Protein AF-A0A822FPB0-F1 (afdb_monomer_lite)

pLDDT: mean 78.84, std 15.51, range [42.31, 98.19]

Foldseek 3Di:
DLVVVLVVLVVVVVVPPPDDPDPDPQDPLSVVSVVVVVVNDDPVRSVVVVCVVCVVCPPVVVVVVVVVVVVLVVDVVNVVVVVVVVCVVVVVVVVVVVD

Structure (mmCIF, N/CA/C/O backbone):
data_AF-A0A822FPB0-F1
#
_entry.id   AF-A0A822FPB0-F1
#
loop_
_atom_site.group_PDB
_atom_site.id
_atom_site.type_symbol
_atom_site.label_atom_id
_atom_site.label_alt_id
_atom_site.label_comp_id
_atom_site.label_asym_id
_atom_site.label_entity_id
_atom_site.label_seq_id
_atom_site.pdbx_PDB_ins_code
_atom_site.Cartn_x
_atom_site.Cartn_y
_atom_site.Cartn_z
_atom_site.occupancy
_atom_site.B_iso_or_equiv
_atom_site.auth_seq_id
_atom_site.auth_comp_id
_atom_site.auth_asym_id
_atom_site.auth_atom_id
_atom_site.pdbx_PDB_model_num
ATOM 1 N N . ILE A 1 1 ? 1.385 4.338 21.096 1.00 70.81 1 ILE A N 1
ATOM 2 C CA . ILE A 1 1 ? 0.631 5.040 20.020 1.00 70.81 1 ILE A CA 1
ATOM 3 C C . ILE A 1 1 ? -0.779 5.399 20.476 1.00 70.81 1 ILE A C 1
ATOM 5 O O . ILE A 1 1 ? -1.056 6.588 20.557 1.00 70.81 1 ILE A O 1
ATOM 9 N N . ILE A 1 2 ? -1.663 4.429 20.760 1.00 74.56 2 ILE A N 1
ATOM 10 C CA . ILE A 1 2 ? -3.051 4.726 21.177 1.00 74.56 2 ILE A CA 1
ATOM 11 C C . ILE A 1 2 ? -3.069 5.506 22.501 1.00 74.56 2 ILE A C 1
ATOM 13 O O . ILE A 1 2 ? -3.701 6.554 22.572 1.00 74.56 2 ILE A O 1
ATOM 17 N N . GLU A 1 3 ? -2.292 5.082 23.503 1.00 76.88 3 GLU A N 1
ATOM 18 C CA . GLU A 1 3 ? -2.167 5.793 24.789 1.00 76.88 3 GLU A CA 1
ATOM 19 C C . GLU A 1 3 ? -1.593 7.216 24.639 1.00 76.88 3 GLU A C 1
ATOM 21 O O . GLU A 1 3 ? -2.131 8.170 25.201 1.00 76.88 3 GLU A O 1
ATOM 26 N N . ASP A 1 4 ? -0.550 7.392 23.818 1.00 80.81 4 ASP A N 1
ATOM 27 C CA . ASP A 1 4 ? 0.050 8.710 23.545 1.00 80.81 4 ASP A CA 1
ATOM 28 C C . ASP A 1 4 ? -0.951 9.660 22.862 1.00 80.81 4 ASP A C 1
ATOM 30 O O . ASP A 1 4 ? -1.027 10.860 23.157 1.00 80.81 4 ASP A O 1
ATOM 34 N N . ARG A 1 5 ? -1.753 9.112 21.940 1.00 79.25 5 ARG A N 1
ATOM 35 C CA . ARG A 1 5 ? -2.815 9.834 21.231 1.00 79.25 5 ARG A CA 1
ATOM 36 C C . ARG A 1 5 ? -3.969 10.183 22.161 1.00 79.25 5 ARG A C 1
ATOM 38 O O . ARG A 1 5 ? -4.443 11.314 22.110 1.00 79.25 5 ARG A O 1
ATOM 45 N N . LEU A 1 6 ? -4.347 9.277 23.060 1.00 79.31 6 LEU A N 1
ATOM 46 C CA . LEU A 1 6 ? -5.355 9.512 24.090 1.00 79.31 6 LEU A CA 1
ATOM 47 C C . LEU A 1 6 ? -4.947 10.658 25.031 1.00 79.31 6 LEU A C 1
ATOM 49 O O . LEU A 1 6 ? -5.753 11.548 25.309 1.00 79.31 6 LEU A O 1
ATOM 53 N N . ALA A 1 7 ? -3.687 10.688 25.475 1.00 81.25 7 ALA A N 1
ATOM 54 C CA . ALA A 1 7 ? -3.164 11.764 26.319 1.00 81.25 7 ALA A CA 1
ATOM 55 C C . ALA A 1 7 ? -3.215 13.129 25.610 1.00 81.25 7 ALA A C 1
ATOM 57 O O . ALA A 1 7 ? -3.649 14.124 26.197 1.00 81.25 7 ALA A O 1
ATOM 58 N N . THR A 1 8 ? -2.838 13.163 24.330 1.00 81.75 8 THR A N 1
ATOM 59 C CA . THR A 1 8 ? -2.876 14.381 23.504 1.00 81.75 8 THR A CA 1
ATOM 60 C C . THR A 1 8 ? -4.315 14.865 23.292 1.00 81.75 8 THR A C 1
ATOM 62 O O . THR A 1 8 ? -4.622 16.033 23.525 1.00 81.75 8 THR A O 1
ATOM 65 N N . PHE A 1 9 ? -5.229 13.956 22.945 1.00 78.81 9 PHE A N 1
ATOM 66 C CA . PHE A 1 9 ? -6.644 14.257 22.719 1.00 78.81 9 PHE A CA 1
ATOM 67 C C . PHE A 1 9 ? -7.334 14.840 23.966 1.00 78.81 9 PHE A C 1
ATOM 69 O O . PHE A 1 9 ? -8.088 15.815 23.878 1.00 78.81 9 PHE A O 1
ATOM 76 N N . ASN A 1 10 ? -7.044 14.294 25.151 1.00 79.62 10 ASN A N 1
ATOM 77 C CA . ASN A 1 10 ? -7.592 14.789 26.417 1.00 79.62 10 ASN A CA 1
ATOM 78 C C . ASN A 1 10 ? -7.021 16.162 26.816 1.00 79.62 10 ASN A C 1
ATOM 80 O O . ASN A 1 10 ? -7.766 17.027 27.295 1.00 79.62 10 ASN A O 1
ATOM 84 N N . ALA A 1 11 ? -5.727 16.402 26.576 1.00 79.94 11 ALA A N 1
ATOM 85 C CA . ALA A 1 11 ? -5.094 17.702 26.815 1.00 79.94 11 ALA A CA 1
ATOM 86 C C . ALA A 1 11 ? -5.706 18.817 25.939 1.00 79.94 11 ALA A C 1
ATOM 88 O O . ALA A 1 11 ? -5.942 19.936 26.405 1.00 79.94 11 ALA A O 1
ATOM 89 N N . GLU A 1 12 ? -6.044 18.503 24.688 1.00 72.19 12 GLU A N 1
ATOM 90 C CA . GLU A 1 12 ? -6.681 19.437 23.752 1.00 72.19 12 GLU A CA 1
ATOM 91 C C . GLU A 1 12 ? -8.160 19.716 24.073 1.00 72.19 12 GLU A C 1
ATOM 93 O O . GLU A 1 12 ? -8.636 20.843 23.916 1.00 72.19 12 GLU A O 1
ATOM 98 N N . ASN A 1 13 ? -8.917 18.721 24.548 1.00 68.19 13 ASN A N 1
ATOM 99 C CA . ASN A 1 13 ? -10.317 18.930 24.945 1.00 68.19 13 ASN A CA 1
ATOM 100 C C . ASN A 1 13 ? -10.449 19.739 26.245 1.00 68.19 13 ASN A C 1
ATOM 102 O O . ASN A 1 13 ? -11.401 20.505 26.392 1.00 68.19 13 ASN A O 1
ATOM 106 N N . THR A 1 14 ? -9.475 19.640 27.153 1.00 64.38 14 THR A N 1
ATOM 107 C CA . THR A 1 14 ? -9.458 20.418 28.404 1.00 64.38 14 THR A CA 1
ATOM 108 C C . THR A 1 14 ? -9.221 21.914 28.149 1.00 64.38 14 THR A C 1
ATOM 110 O O . THR A 1 14 ? -9.780 22.759 28.844 1.00 64.38 14 THR A O 1
ATOM 113 N N . THR A 1 15 ? -8.439 22.261 27.122 1.00 59.38 15 THR A N 1
ATOM 114 C CA . THR A 1 15 ? -8.103 23.652 26.761 1.00 59.38 15 THR A CA 1
ATOM 115 C C . THR A 1 15 ? -9.155 24.338 25.879 1.00 59.38 15 THR A C 1
ATOM 117 O O . THR A 1 15 ? -9.236 25.563 25.866 1.00 59.38 15 THR A O 1
ATOM 120 N N . SER A 1 16 ? -10.013 23.575 25.194 1.00 55.44 16 SER A N 1
ATOM 121 C CA . SER A 1 16 ? -10.970 24.092 24.198 1.00 55.44 16 SER A CA 1
ATOM 122 C C . SER A 1 16 ? -12.360 24.466 24.749 1.00 55.44 16 SER A C 1
ATOM 124 O O . SER A 1 16 ? -13.227 24.884 23.983 1.00 55.44 16 SER A O 1
ATOM 126 N N . ASN A 1 17 ? -12.613 24.335 26.058 1.00 53.50 17 ASN A N 1
ATOM 127 C CA . ASN A 1 17 ? -13.957 24.525 26.630 1.00 53.50 17 ASN A CA 1
ATOM 128 C C . ASN A 1 17 ? -14.416 26.004 26.733 1.00 53.50 17 ASN A C 1
ATOM 130 O O . ASN A 1 17 ? -15.527 26.255 27.193 1.00 53.50 17 ASN A O 1
ATOM 134 N N . SER A 1 18 ? -13.610 26.994 26.307 1.00 50.28 18 SER A N 1
ATOM 135 C CA . SER A 1 18 ? -14.000 28.418 26.364 1.00 50.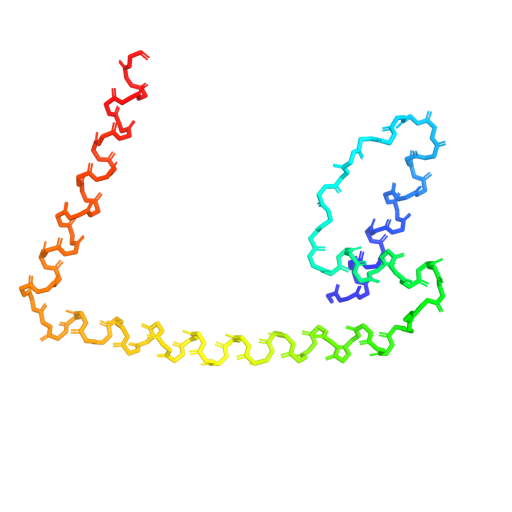28 18 SER A CA 1
ATOM 136 C C . SER A 1 18 ? -14.048 29.179 25.036 1.00 50.28 18 SER A C 1
ATOM 138 O O . SER A 1 18 ? -14.615 30.268 25.024 1.00 50.28 18 SER A O 1
ATOM 140 N N . GLU A 1 19 ? -13.547 28.666 23.905 1.00 46.38 19 GLU A N 1
ATOM 141 C CA . GLU A 1 19 ? -13.569 29.429 22.644 1.00 46.38 19 GLU A CA 1
ATOM 142 C C . GLU A 1 19 ? -13.904 28.565 21.415 1.00 46.38 19 GLU A C 1
ATOM 144 O O . GLU A 1 19 ? -13.141 27.706 20.997 1.00 46.38 19 GLU A O 1
ATOM 149 N N . LYS A 1 20 ? -15.088 28.838 20.842 1.00 44.88 20 LYS A N 1
ATOM 150 C CA . LYS A 1 20 ? -15.573 28.510 19.484 1.00 44.88 20 LYS A CA 1
ATOM 151 C C . LYS A 1 20 ? -15.165 27.140 18.915 1.00 44.88 20 LYS A C 1
ATOM 153 O O . LYS A 1 20 ? -14.110 26.973 18.311 1.00 44.88 20 LYS A O 1
ATOM 158 N N . LYS A 1 21 ? -16.133 26.214 18.955 1.00 46.22 21 LYS A N 1
ATOM 159 C CA . LYS A 1 21 ? -16.171 24.914 18.262 1.00 46.22 21 LYS A CA 1
ATOM 160 C C . LYS A 1 21 ? -16.047 25.083 16.737 1.00 46.22 21 LYS A C 1
ATOM 162 O O . LYS A 1 21 ? -17.029 25.010 16.005 1.00 46.22 21 LYS A O 1
ATOM 167 N N . THR A 1 22 ? -14.839 25.340 16.251 1.00 50.31 22 THR A N 1
ATOM 168 C CA . THR A 1 22 ? -14.483 25.087 14.856 1.00 50.31 22 THR A CA 1
ATOM 169 C C . THR A 1 22 ? -14.577 23.577 14.645 1.00 50.31 22 THR A C 1
ATOM 171 O O . THR A 1 22 ? -14.168 22.793 15.503 1.00 50.31 22 THR A O 1
ATOM 174 N N . THR A 1 23 ? -15.205 23.137 13.556 1.00 52.62 23 THR A N 1
ATOM 175 C CA . THR A 1 23 ? -15.292 21.717 13.194 1.00 52.62 23 THR A CA 1
ATOM 176 C C . THR A 1 23 ? -13.881 21.195 12.934 1.00 52.62 23 THR A C 1
ATOM 178 O O . THR A 1 23 ? -13.365 21.318 11.823 1.00 52.62 23 THR A O 1
ATOM 181 N N . ARG A 1 24 ? -13.223 20.675 13.976 1.00 61.53 24 ARG A N 1
ATOM 182 C CA . ARG A 1 24 ? -11.912 20.039 13.856 1.00 61.53 24 ARG A CA 1
ATOM 183 C C . ARG A 1 24 ? -12.066 18.812 12.962 1.00 61.53 24 ARG A C 1
ATOM 185 O O . ARG A 1 24 ? -12.963 17.998 13.177 1.00 61.53 24 ARG A O 1
ATOM 192 N N . ARG A 1 25 ? -11.219 18.701 11.936 1.00 58.50 25 ARG A N 1
ATOM 193 C CA . ARG A 1 25 ? -11.126 17.491 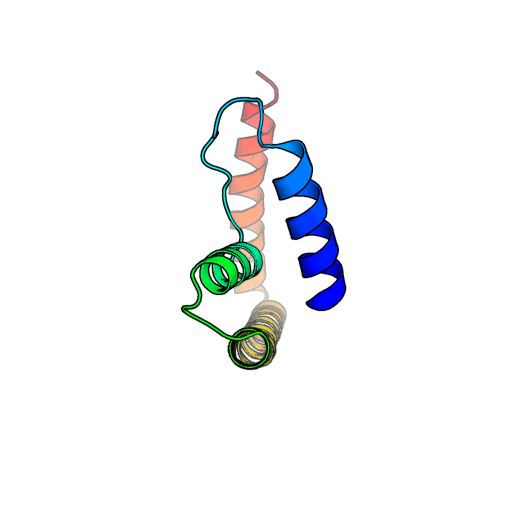11.116 1.00 58.50 25 ARG A CA 1
ATOM 194 C C . ARG A 1 25 ? -10.498 16.413 11.993 1.00 58.50 25 ARG A C 1
ATOM 196 O O . ARG A 1 25 ? -9.285 16.402 12.165 1.00 58.50 25 ARG A O 1
ATOM 203 N N . LEU A 1 26 ? -11.334 15.566 12.579 1.00 67.25 26 LEU A N 1
ATOM 204 C CA . LEU A 1 26 ? -10.872 14.396 13.310 1.00 67.25 26 LEU A CA 1
ATOM 205 C C . LEU A 1 26 ? -10.293 13.418 12.286 1.00 67.25 26 LEU A C 1
ATOM 207 O O . LEU A 1 26 ? -10.947 13.079 11.298 1.00 67.25 26 LEU A O 1
ATOM 211 N N . VAL A 1 27 ? -9.041 13.015 12.481 1.00 78.19 27 VAL A N 1
ATOM 212 C CA . VAL A 1 27 ? -8.484 11.862 11.766 1.00 78.19 27 VAL A CA 1
ATOM 213 C C . VAL A 1 27 ? -9.113 10.579 12.318 1.00 78.19 27 VAL A C 1
ATOM 215 O O . VAL A 1 27 ? -9.803 10.614 13.337 1.00 78.19 27 VAL A O 1
ATOM 218 N N . PHE A 1 28 ? -8.929 9.451 11.628 1.00 81.69 28 PHE A N 1
ATOM 219 C CA . PHE A 1 28 ? -9.598 8.181 11.944 1.00 81.69 28 PHE A CA 1
ATOM 220 C C . PHE A 1 28 ? -9.554 7.828 13.443 1.00 81.69 28 PHE A C 1
ATOM 222 O O . PHE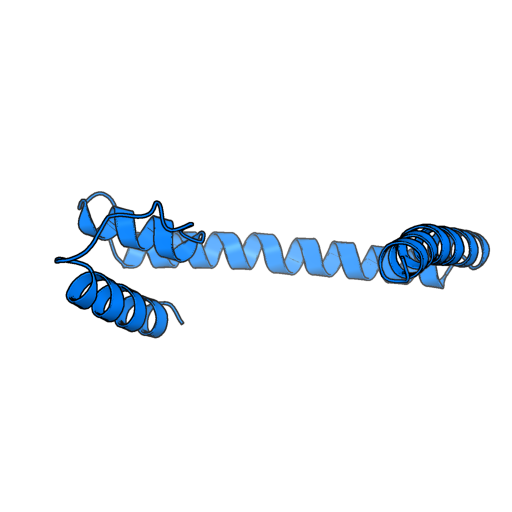 A 1 28 ? -10.602 7.695 14.070 1.00 81.69 28 PHE A O 1
ATOM 229 N N . LEU A 1 29 ? -8.357 7.814 14.042 1.00 80.50 29 LEU A N 1
ATOM 230 C CA . LEU A 1 29 ? -8.178 7.512 15.466 1.00 80.50 29 LEU A CA 1
ATOM 231 C C . LEU A 1 29 ? -8.859 8.538 16.391 1.00 80.50 29 LEU A C 1
ATOM 233 O O . LEU A 1 29 ? -9.502 8.155 17.361 1.00 80.50 29 LEU A O 1
ATOM 237 N N . ASP A 1 30 ? -8.790 9.832 16.071 1.00 80.62 30 ASP A N 1
ATOM 238 C CA . ASP A 1 30 ? -9.439 10.881 16.873 1.00 80.62 30 ASP A CA 1
ATOM 239 C C . ASP A 1 30 ? -10.975 10.799 16.801 1.00 80.62 30 ASP A C 1
ATOM 241 O O . ASP A 1 30 ? -11.670 11.211 17.730 1.00 80.62 30 ASP A O 1
ATOM 245 N N . SER A 1 31 ? -11.518 10.257 15.704 1.00 81.12 31 SER A N 1
ATOM 246 C CA . SER A 1 31 ? -12.958 10.020 15.543 1.00 81.12 31 SER A CA 1
ATOM 247 C C . SER A 1 31 ? -13.437 8.877 16.438 1.00 81.12 31 SER A C 1
ATOM 249 O O . SER A 1 31 ? -14.465 9.017 17.099 1.00 81.12 31 SER A O 1
ATOM 251 N N . LEU A 1 32 ? -12.660 7.792 16.522 1.00 80.75 32 LEU A N 1
ATOM 252 C CA . LEU A 1 32 ? -12.934 6.666 17.420 1.00 80.75 32 LEU A CA 1
ATOM 253 C C . LEU A 1 32 ? -12.822 7.086 18.896 1.00 80.75 32 LEU A C 1
ATOM 255 O O . LEU A 1 32 ? -13.710 6.801 19.700 1.00 80.75 32 LEU A O 1
ATOM 259 N N . LEU A 1 33 ? -11.792 7.865 19.246 1.00 80.56 33 LEU A N 1
ATOM 260 C CA . LEU A 1 33 ? -11.623 8.415 20.598 1.00 80.56 33 LEU A CA 1
ATOM 261 C C . LEU A 1 33 ? -12.775 9.353 21.006 1.00 80.56 33 LEU A C 1
ATOM 263 O O . LEU A 1 33 ? -13.177 9.377 22.170 1.00 80.56 33 LEU A O 1
ATOM 267 N N . ALA A 1 34 ? -13.354 10.100 20.062 1.00 77.94 34 ALA A N 1
ATOM 268 C CA . ALA A 1 34 ? -14.535 10.921 20.326 1.00 77.94 34 ALA A CA 1
ATOM 269 C C . ALA A 1 34 ? -15.796 10.081 20.615 1.00 77.94 34 ALA A C 1
ATOM 271 O O . ALA A 1 34 ? -16.634 10.506 21.412 1.00 77.94 34 ALA A O 1
ATOM 272 N N . GLN A 1 35 ? -15.928 8.899 20.005 1.00 76.25 35 GLN A N 1
ATOM 273 C CA . GLN A 1 35 ? -17.043 7.973 20.239 1.00 76.25 35 GLN A CA 1
ATOM 274 C C . GLN A 1 35 ? -16.923 7.235 21.580 1.00 76.25 35 GLN A C 1
ATOM 276 O O . GLN A 1 35 ? -17.945 6.993 22.230 1.00 76.25 35 GLN A O 1
ATOM 281 N N . MET A 1 36 ? -15.698 6.992 22.056 1.00 73.94 36 MET A N 1
ATOM 282 C CA . MET A 1 36 ? -15.429 6.492 23.412 1.00 73.94 36 MET A CA 1
ATOM 283 C C . MET A 1 36 ? -16.044 7.396 24.489 1.00 73.94 36 MET A C 1
ATOM 285 O O . MET A 1 36 ? -16.721 6.928 25.399 1.00 73.94 36 MET A O 1
ATOM 289 N N . ASN A 1 37 ? -15.889 8.718 24.337 1.00 69.12 37 ASN A N 1
ATOM 290 C CA . ASN A 1 37 ? -16.466 9.711 25.252 1.00 69.12 37 ASN A CA 1
ATOM 291 C C . ASN A 1 37 ? -18.006 9.742 25.238 1.00 69.12 37 ASN A C 1
ATOM 293 O O . ASN A 1 37 ? -18.608 10.331 26.132 1.00 69.12 37 ASN A O 1
ATOM 297 N N . SER A 1 38 ? -18.644 9.141 24.228 1.00 73.81 38 SER A N 1
ATOM 298 C CA . SER A 1 38 ? -20.101 8.976 24.149 1.00 73.81 38 SER A CA 1
ATOM 299 C C . SER A 1 38 ? -20.598 7.612 24.652 1.00 73.81 38 SER A C 1
ATOM 301 O O . SER A 1 38 ? -21.759 7.284 24.423 1.00 73.81 38 SER A O 1
ATOM 303 N N . GLU A 1 39 ? -19.729 6.834 25.315 1.00 69.56 39 GLU A N 1
ATOM 304 C CA . GLU A 1 39 ? -19.985 5.479 25.843 1.00 69.56 39 GLU A CA 1
ATOM 305 C C . GLU A 1 39 ? -20.397 4.444 24.776 1.00 69.56 39 GLU A C 1
ATOM 307 O O . GLU A 1 39 ? -21.009 3.426 25.088 1.00 69.56 39 GLU A O 1
ATOM 312 N N . GLN A 1 40 ? -20.063 4.685 23.503 1.00 72.38 40 GLN A N 1
ATOM 313 C CA . GLN A 1 40 ? -20.417 3.782 22.397 1.00 72.38 40 GLN A CA 1
ATOM 314 C C . GLN A 1 40 ? -19.358 2.712 22.111 1.00 72.38 40 GLN A C 1
ATOM 316 O O . GLN A 1 40 ? -19.695 1.698 21.511 1.00 72.38 40 GLN A O 1
ATOM 321 N N . LEU A 1 41 ? -18.105 2.938 22.517 1.00 79.81 41 LEU A N 1
ATOM 322 C CA . LEU A 1 41 ? -16.965 2.049 22.281 1.00 79.81 41 LEU A CA 1
ATOM 323 C C . LEU A 1 41 ? -16.066 2.024 23.520 1.00 79.81 41 LEU A C 1
ATOM 325 O O . LEU A 1 41 ? -15.872 3.062 24.161 1.00 79.81 41 LEU A O 1
ATOM 329 N N . THR A 1 42 ? -15.512 0.862 23.852 1.00 83.69 42 THR A N 1
ATOM 330 C CA . THR A 1 42 ? -14.483 0.709 24.888 1.00 83.69 42 THR A CA 1
ATOM 331 C C . THR A 1 42 ? -13.081 0.943 24.316 1.00 83.69 42 THR A C 1
ATOM 333 O O . THR A 1 42 ? -12.896 1.029 23.103 1.00 83.69 42 THR A O 1
ATOM 336 N N . LEU A 1 43 ? -12.070 1.067 25.183 1.00 81.38 43 LEU A N 1
ATOM 337 C CA . LEU A 1 43 ? -10.677 1.187 24.733 1.00 81.38 43 LEU A CA 1
ATOM 338 C C . LEU A 1 43 ? -10.212 -0.066 23.971 1.00 81.38 43 LEU A C 1
ATOM 340 O O . LEU A 1 43 ? -9.464 0.067 23.005 1.00 81.38 43 LEU A O 1
ATOM 344 N N . ASP A 1 44 ? -10.686 -1.242 24.387 1.00 83.31 44 ASP A N 1
ATOM 345 C CA . ASP A 1 44 ? -10.367 -2.520 23.750 1.00 83.31 44 ASP A CA 1
ATOM 346 C C . ASP A 1 44 ? -10.975 -2.584 22.339 1.00 83.31 44 ASP A C 1
ATOM 348 O O . ASP A 1 44 ? -10.259 -2.890 21.390 1.00 83.31 44 ASP A O 1
ATOM 352 N N . ASP A 1 45 ? -12.236 -2.156 22.164 1.00 83.00 45 ASP A N 1
ATOM 353 C CA . ASP A 1 45 ? -12.873 -2.075 20.836 1.00 83.00 45 ASP A CA 1
ATOM 354 C C . ASP A 1 45 ? -12.089 -1.146 19.889 1.00 83.00 45 ASP A C 1
ATOM 356 O O . ASP A 1 45 ? -11.889 -1.441 18.714 1.00 83.00 45 ASP A O 1
ATOM 360 N N . ILE A 1 46 ? -11.601 -0.007 20.397 1.00 83.69 46 ILE A N 1
ATOM 361 C CA . ILE A 1 46 ? -10.800 0.939 19.603 1.00 83.69 46 ILE A CA 1
ATOM 362 C C . ILE A 1 46 ? -9.455 0.328 19.222 1.00 83.69 46 ILE A C 1
ATOM 364 O O . ILE A 1 46 ? -8.975 0.559 18.113 1.00 83.69 46 ILE A O 1
ATOM 368 N N . GLN A 1 47 ? -8.827 -0.417 20.131 1.00 83.25 47 GLN A N 1
ATOM 369 C CA . GLN A 1 47 ? -7.574 -1.099 19.843 1.00 83.25 47 GLN A CA 1
ATOM 370 C C . GLN A 1 47 ? -7.767 -2.159 18.756 1.00 83.25 47 GLN A C 1
ATOM 372 O O . GLN A 1 47 ? -7.012 -2.152 17.786 1.00 83.25 47 GLN A O 1
ATOM 377 N N . GLU A 1 48 ? -8.812 -2.982 18.852 1.00 83.88 48 GLU A N 1
ATOM 378 C CA . GLU A 1 48 ? -9.130 -4.000 17.845 1.00 83.88 48 GLU A CA 1
ATOM 379 C C . GLU A 1 48 ? -9.400 -3.394 16.458 1.00 83.88 48 GLU A C 1
ATOM 381 O O . GLU A 1 48 ? -8.861 -3.875 15.458 1.00 83.88 48 GLU A O 1
ATOM 386 N N . GLU A 1 49 ? -10.171 -2.308 16.37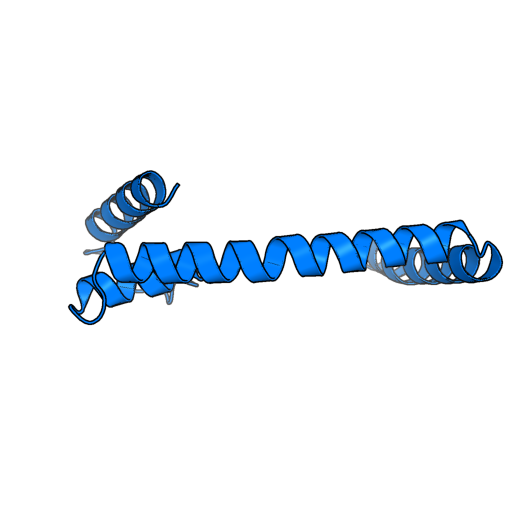7 1.00 80.75 49 GLU A N 1
ATOM 387 C CA . GLU A 1 49 ? -10.481 -1.635 15.106 1.00 80.75 49 GLU A CA 1
ATOM 388 C C . GLU A 1 49 ? -9.247 -0.970 14.478 1.00 80.75 49 GLU A C 1
ATOM 390 O O . GLU A 1 49 ? -9.032 -1.027 13.263 1.00 80.75 49 GLU A O 1
ATOM 395 N N . VAL A 1 50 ? -8.398 -0.348 15.300 1.00 82.75 50 VAL A N 1
ATOM 396 C CA . VAL A 1 50 ? -7.152 0.275 14.833 1.00 82.75 50 VAL A CA 1
ATOM 397 C C . VAL A 1 50 ? -6.170 -0.783 14.344 1.00 82.75 50 VAL A C 1
ATOM 399 O O . VAL A 1 50 ? -5.563 -0.597 13.287 1.00 82.75 50 VAL A O 1
ATOM 402 N N . ASP A 1 51 ? -6.031 -1.885 15.077 1.00 81.50 51 ASP A N 1
ATOM 403 C CA . ASP A 1 51 ? -5.130 -2.976 14.719 1.00 81.50 51 ASP A CA 1
ATOM 404 C C . ASP A 1 51 ? -5.604 -3.679 13.444 1.00 81.50 51 ASP A C 1
ATOM 406 O O . ASP A 1 51 ? -4.800 -3.908 12.539 1.00 81.50 51 ASP A O 1
ATOM 410 N N . THR A 1 52 ? -6.908 -3.921 13.308 1.00 80.88 52 THR A N 1
ATOM 411 C CA . THR A 1 52 ? -7.500 -4.506 12.096 1.00 80.88 52 THR A CA 1
ATOM 412 C C . THR A 1 52 ? -7.276 -3.605 10.882 1.00 80.88 52 THR A C 1
ATOM 414 O O . THR A 1 52 ? -6.728 -4.053 9.873 1.00 80.88 52 THR A O 1
ATOM 417 N N . PHE A 1 53 ? -7.601 -2.311 10.983 1.00 78.44 53 PHE A N 1
ATOM 418 C CA . PHE A 1 53 ? -7.436 -1.370 9.872 1.00 78.44 53 PHE A CA 1
ATOM 419 C C . PHE A 1 53 ? -5.974 -1.238 9.427 1.00 78.44 53 PHE A C 1
ATOM 421 O O . PHE A 1 53 ? -5.671 -1.223 8.230 1.00 78.44 53 PHE A O 1
ATOM 428 N N . MET A 1 54 ? -5.051 -1.142 10.386 1.00 77.94 54 MET A N 1
ATOM 429 C CA . MET A 1 54 ? -3.628 -1.005 10.087 1.00 77.94 54 MET A CA 1
ATOM 430 C C . MET A 1 54 ? -3.039 -2.301 9.528 1.00 77.94 54 MET A C 1
ATOM 432 O O . MET A 1 54 ? -2.225 -2.229 8.611 1.00 77.94 54 MET A O 1
ATOM 436 N N . PHE A 1 55 ? -3.454 -3.472 10.017 1.00 72.75 55 PHE A N 1
ATOM 437 C CA . PHE A 1 55 ? -2.931 -4.760 9.560 1.00 72.75 55 PHE A CA 1
ATOM 438 C C . PHE A 1 55 ? -3.429 -5.125 8.158 1.00 72.75 55 PHE A C 1
ATOM 440 O O . PHE A 1 55 ? -2.631 -5.441 7.273 1.00 72.75 55 PHE A O 1
ATOM 447 N N . GLU A 1 56 ? -4.736 -5.010 7.916 1.00 78.62 56 GLU A N 1
ATOM 448 C CA . GLU A 1 56 ? -5.329 -5.325 6.614 1.00 78.62 56 GLU A CA 1
ATOM 449 C C . GLU A 1 56 ? -4.849 -4.362 5.522 1.00 78.62 56 GLU A C 1
ATOM 451 O O . GLU A 1 56 ? -4.577 -4.778 4.390 1.00 78.62 56 GLU A O 1
ATOM 456 N N . GLY A 1 57 ? -4.700 -3.077 5.858 1.00 81.88 57 GLY A N 1
ATOM 457 C CA . GLY A 1 57 ? -4.251 -2.049 4.924 1.00 81.88 57 GLY A CA 1
ATOM 458 C C . GLY A 1 57 ? -2.752 -2.100 4.625 1.00 81.88 57 GLY A C 1
ATOM 459 O O . GLY A 1 57 ? -2.353 -1.847 3.485 1.00 81.88 57 GLY A O 1
ATOM 460 N N . HIS A 1 58 ? -1.916 -2.427 5.615 1.00 86.44 58 HIS A N 1
ATOM 461 C CA . HIS A 1 58 ? -0.461 -2.365 5.478 1.00 86.44 58 HIS A CA 1
ATOM 462 C C . HIS A 1 58 ? 0.071 -3.423 4.511 1.00 86.44 58 HIS A C 1
ATOM 464 O O . HIS A 1 58 ? 0.706 -3.077 3.514 1.00 86.44 58 HIS A O 1
ATOM 470 N N . ASP A 1 59 ? -0.215 -4.699 4.762 1.00 87.94 59 ASP A N 1
ATOM 471 C CA . ASP A 1 59 ? 0.412 -5.788 4.010 1.00 87.94 59 ASP A CA 1
ATOM 472 C C . ASP A 1 59 ? -0.101 -5.854 2.567 1.00 87.94 59 ASP A C 1
ATOM 474 O O . ASP A 1 59 ? 0.675 -6.065 1.630 1.00 87.94 59 ASP A O 1
ATOM 478 N N . THR A 1 60 ? -1.395 -5.591 2.361 1.00 90.69 60 THR A N 1
ATOM 479 C CA . THR A 1 60 ? -2.007 -5.576 1.026 1.00 90.69 60 THR A CA 1
ATOM 480 C C . THR A 1 60 ? -1.504 -4.404 0.182 1.00 90.69 60 THR A C 1
ATOM 482 O O . THR A 1 60 ? -1.099 -4.604 -0.968 1.00 90.69 60 THR A O 1
ATOM 485 N N . THR A 1 61 ? -1.449 -3.193 0.748 1.00 93.06 61 THR A N 1
ATOM 486 C CA . THR A 1 61 ? -0.951 -2.004 0.040 1.00 93.06 61 THR A CA 1
ATOM 487 C C . THR A 1 61 ? 0.548 -2.110 -0.221 1.00 93.06 61 THR A C 1
ATOM 489 O O . THR A 1 61 ? 0.992 -1.810 -1.330 1.00 93.06 61 THR A O 1
ATOM 492 N N . ALA A 1 62 ? 1.336 -2.588 0.748 1.00 93.19 62 ALA A N 1
ATOM 493 C CA . ALA A 1 62 ? 2.771 -2.798 0.570 1.00 93.19 62 ALA A CA 1
ATOM 494 C C . ALA A 1 62 ? 3.055 -3.811 -0.547 1.00 93.19 62 ALA A C 1
ATOM 496 O O . ALA A 1 62 ? 3.898 -3.559 -1.411 1.00 93.19 62 ALA A O 1
ATOM 497 N N . ALA A 1 63 ? 2.316 -4.924 -0.588 1.00 94.88 63 ALA A N 1
ATOM 498 C CA . ALA A 1 63 ? 2.417 -5.892 -1.675 1.00 94.88 63 ALA A CA 1
ATOM 499 C C . ALA A 1 63 ? 2.047 -5.264 -3.028 1.00 94.88 63 ALA A C 1
ATOM 501 O O . ALA A 1 63 ? 2.799 -5.407 -3.995 1.00 94.88 63 ALA A O 1
ATOM 502 N N . ALA A 1 64 ? 0.937 -4.525 -3.101 1.00 96.69 64 ALA A N 1
ATOM 503 C CA . ALA A 1 64 ? 0.497 -3.862 -4.326 1.00 96.69 64 ALA A CA 1
ATOM 504 C C . ALA A 1 64 ? 1.539 -2.861 -4.851 1.00 96.69 64 ALA A C 1
ATOM 506 O O . ALA A 1 64 ? 1.874 -2.886 -6.038 1.00 96.69 64 ALA A O 1
ATOM 507 N N . VAL A 1 65 ? 2.102 -2.022 -3.976 1.00 97.12 65 VAL A N 1
ATOM 508 C CA . VAL A 1 65 ? 3.162 -1.065 -4.330 1.00 97.12 65 VAL A CA 1
ATOM 509 C C . VAL A 1 65 ? 4.421 -1.797 -4.787 1.00 97.12 65 VAL A C 1
ATOM 511 O O . VAL A 1 65 ? 4.986 -1.436 -5.816 1.00 97.12 65 VAL A O 1
ATOM 514 N N . ASN A 1 66 ? 4.829 -2.863 -4.095 1.00 97.44 66 ASN A N 1
ATOM 515 C CA . ASN A 1 66 ? 5.998 -3.652 -4.486 1.00 97.44 66 ASN A CA 1
ATOM 516 C C . ASN A 1 66 ? 5.844 -4.250 -5.887 1.00 97.44 66 ASN A C 1
ATOM 518 O O . ASN A 1 66 ? 6.742 -4.100 -6.717 1.00 97.44 66 ASN A O 1
ATOM 522 N N . PHE A 1 67 ? 4.706 -4.884 -6.181 1.00 97.94 67 PHE A N 1
ATOM 523 C CA . PHE A 1 67 ? 4.443 -5.419 -7.518 1.00 97.94 67 PHE A CA 1
ATOM 524 C C . PHE A 1 67 ? 4.362 -4.315 -8.570 1.00 97.94 67 PHE A C 1
ATOM 526 O O . PHE A 1 67 ? 4.905 -4.480 -9.660 1.00 97.94 67 PHE A O 1
ATOM 533 N N . THR A 1 68 ? 3.748 -3.180 -8.240 1.00 97.81 68 THR A N 1
ATOM 534 C CA . THR A 1 6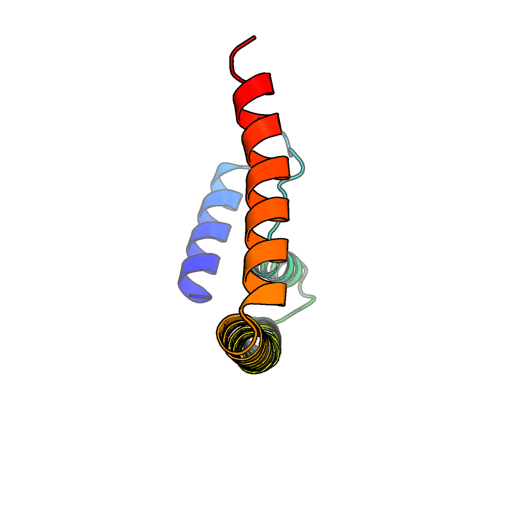8 ? 3.668 -2.016 -9.132 1.00 97.81 68 THR A CA 1
ATOM 535 C C . THR A 1 68 ? 5.066 -1.519 -9.498 1.00 97.81 68 THR A C 1
ATOM 537 O O . THR A 1 68 ? 5.401 -1.444 -10.679 1.00 97.81 68 THR A O 1
ATOM 540 N N . CYS A 1 69 ? 5.923 -1.271 -8.505 1.00 97.44 69 CYS A N 1
ATOM 541 C CA . CYS A 1 69 ? 7.307 -0.849 -8.714 1.00 97.44 69 CYS A CA 1
ATOM 542 C C . CYS A 1 69 ? 8.115 -1.884 -9.506 1.00 97.44 69 CYS A C 1
ATOM 544 O O . CYS A 1 69 ? 8.848 -1.517 -10.424 1.00 97.44 69 CYS A O 1
ATOM 546 N N . TYR A 1 70 ? 7.964 -3.173 -9.189 1.00 98.00 70 TYR A N 1
ATOM 547 C CA . TYR A 1 70 ? 8.634 -4.256 -9.908 1.00 98.00 70 TYR A CA 1
ATOM 548 C C . TYR A 1 70 ? 8.237 -4.297 -11.389 1.00 98.00 70 TYR A C 1
ATOM 550 O O . TYR A 1 70 ? 9.102 -4.373 -12.265 1.00 98.00 70 TYR A O 1
ATOM 558 N N . LEU A 1 71 ? 6.936 -4.216 -11.680 1.00 98.19 71 LEU A N 1
ATOM 559 C CA . LEU A 1 71 ? 6.420 -4.240 -13.045 1.00 98.19 71 LEU A CA 1
ATOM 560 C C . LEU A 1 71 ? 6.857 -3.000 -13.824 1.00 98.19 71 LEU A C 1
ATOM 562 O O . LEU A 1 71 ? 7.324 -3.148 -14.949 1.00 98.19 71 LEU A O 1
ATOM 566 N N . ILE A 1 72 ? 6.782 -1.808 -13.228 1.00 98.12 72 ILE A N 1
ATOM 567 C CA . ILE A 1 72 ? 7.240 -0.566 -13.866 1.00 98.12 72 ILE A CA 1
ATOM 568 C C . ILE A 1 72 ? 8.739 -0.642 -14.171 1.00 98.12 72 ILE A C 1
ATOM 570 O O . ILE A 1 72 ? 9.141 -0.398 -15.305 1.00 98.12 72 ILE A O 1
ATOM 574 N N . GLY A 1 73 ? 9.566 -1.043 -13.200 1.00 96.12 73 GLY A N 1
ATOM 575 C CA . GLY A 1 73 ? 11.016 -1.158 -13.386 1.00 96.12 73 GLY A CA 1
ATOM 576 C C . GLY A 1 73 ? 11.430 -2.223 -14.408 1.00 96.12 73 GLY A C 1
ATOM 577 O O . GLY A 1 73 ? 12.515 -2.141 -14.977 1.00 96.12 73 GLY A O 1
ATOM 578 N N . SER A 1 74 ? 10.561 -3.202 -14.672 1.00 97.81 74 SER A N 1
ATOM 579 C CA . SER A 1 74 ? 10.792 -4.249 -15.675 1.00 97.81 74 SER A CA 1
ATOM 580 C C . SER A 1 74 ? 10.323 -3.864 -17.087 1.00 97.81 74 SER A C 1
ATOM 582 O O . SER A 1 74 ? 10.622 -4.592 -18.032 1.00 97.81 74 SER A O 1
ATOM 584 N N . HIS A 1 75 ? 9.615 -2.738 -17.254 1.00 98.00 75 HIS A N 1
ATOM 585 C CA . HIS A 1 75 ? 9.063 -2.277 -18.535 1.00 98.00 75 HIS A CA 1
ATOM 586 C C . HIS A 1 75 ? 9.483 -0.822 -18.819 1.00 98.00 75 HIS A C 1
ATOM 588 O O . HIS A 1 75 ? 8.762 0.119 -18.471 1.00 98.00 75 HIS A O 1
ATOM 594 N N . PRO A 1 76 ? 10.647 -0.607 -19.468 1.00 97.31 76 PRO A N 1
ATOM 595 C CA . PRO A 1 76 ? 11.213 0.729 -19.677 1.00 97.31 76 PRO A CA 1
ATOM 596 C C . PRO A 1 76 ? 10.308 1.699 -20.450 1.00 97.31 76 PRO A C 1
ATOM 598 O O . PRO A 1 76 ? 10.350 2.905 -20.219 1.00 97.31 76 PRO A O 1
ATOM 601 N N . ASP A 1 77 ? 9.477 1.195 -21.362 1.00 97.75 77 ASP A N 1
ATOM 602 C CA . ASP A 1 77 ? 8.522 1.999 -22.127 1.00 97.75 77 ASP A CA 1
ATOM 603 C C . ASP A 1 77 ? 7.365 2.514 -21.257 1.00 97.75 77 ASP A C 1
ATOM 605 O O . ASP A 1 77 ? 6.929 3.654 -21.417 1.00 97.75 77 ASP A O 1
ATOM 609 N N . VAL A 1 78 ? 6.894 1.698 -20.310 1.00 97.88 78 VAL A N 1
ATOM 610 C CA . VAL A 1 78 ? 5.893 2.092 -19.309 1.00 97.88 78 VAL A CA 1
ATOM 611 C C . VAL A 1 78 ? 6.500 3.090 -18.328 1.00 97.88 78 VAL A C 1
ATOM 613 O O . VAL A 1 78 ? 5.888 4.118 -18.046 1.00 97.88 78 VAL A O 1
ATOM 616 N N . GLN A 1 79 ? 7.724 2.838 -17.861 1.00 97.88 79 GLN A N 1
ATOM 617 C CA . GLN A 1 79 ? 8.438 3.754 -16.974 1.00 97.88 79 GLN A CA 1
ATOM 618 C C . GLN A 1 79 ? 8.648 5.135 -17.614 1.00 97.88 79 GLN A C 1
ATOM 620 O O . GLN A 1 7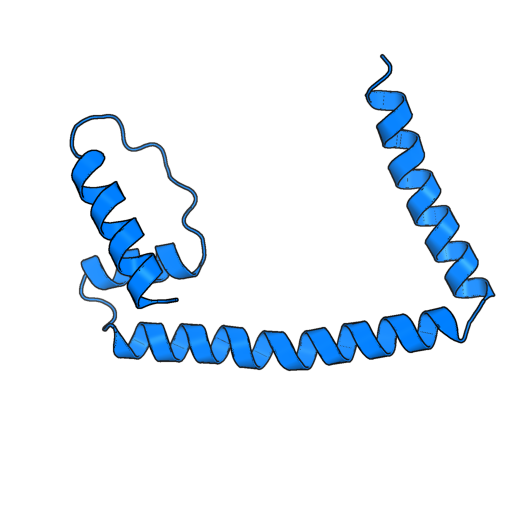9 ? 8.407 6.150 -16.964 1.00 97.88 79 GLN A O 1
ATOM 625 N N . ALA A 1 80 ? 9.043 5.191 -18.890 1.00 96.81 80 ALA A N 1
ATOM 626 C CA . ALA A 1 80 ? 9.227 6.452 -19.608 1.00 96.81 80 ALA A CA 1
ATOM 627 C C . ALA A 1 80 ? 7.920 7.253 -19.735 1.00 96.81 80 ALA A C 1
ATOM 629 O O . ALA A 1 80 ? 7.932 8.472 -19.570 1.00 96.81 80 ALA A O 1
ATOM 630 N N . LYS A 1 81 ? 6.789 6.578 -19.983 1.00 97.62 81 LYS A N 1
ATOM 631 C CA . LYS A 1 81 ? 5.462 7.218 -20.013 1.00 97.62 81 LYS A CA 1
ATOM 632 C C . LYS A 1 81 ? 5.076 7.779 -18.646 1.00 97.62 81 LYS A C 1
ATOM 634 O O . LYS A 1 81 ? 4.700 8.941 -18.568 1.00 97.62 81 LYS A O 1
ATOM 639 N N . LEU A 1 82 ? 5.241 6.989 -17.582 1.00 96.00 82 LEU A N 1
ATOM 640 C CA . LEU A 1 82 ? 4.967 7.419 -16.207 1.00 96.00 82 LEU A CA 1
ATOM 641 C C . LEU A 1 82 ? 5.790 8.659 -15.827 1.00 96.00 82 LEU A C 1
ATOM 643 O O . LEU A 1 82 ? 5.260 9.600 -15.245 1.00 96.00 82 LEU A O 1
ATOM 647 N N . HIS A 1 83 ? 7.082 8.675 -16.164 1.00 94.69 83 HIS A N 1
ATOM 648 C CA . HIS A 1 83 ? 7.944 9.828 -15.902 1.00 94.69 83 HIS A CA 1
ATOM 649 C C . HIS A 1 83 ? 7.464 11.076 -16.655 1.00 94.69 83 HIS A C 1
ATOM 651 O O . HIS A 1 83 ? 7.387 12.142 -16.055 1.00 94.69 83 HIS A O 1
ATOM 657 N N . ALA A 1 84 ? 7.078 10.939 -17.927 1.00 95.06 84 ALA A N 1
ATOM 658 C CA . ALA A 1 84 ? 6.539 12.055 -18.702 1.00 95.06 84 ALA A CA 1
ATOM 659 C C . ALA A 1 84 ? 5.224 12.606 -18.115 1.00 95.06 84 ALA A C 1
ATOM 661 O O . ALA A 1 84 ? 5.036 13.818 -18.096 1.00 95.06 84 ALA A O 1
ATOM 662 N N . GLU A 1 85 ? 4.335 11.744 -17.606 1.00 95.44 85 GLU A N 1
ATOM 663 C CA . GLU A 1 85 ? 3.099 12.167 -16.922 1.00 95.44 85 GLU A CA 1
ATOM 664 C C . GLU A 1 85 ? 3.392 12.957 -15.639 1.00 95.44 85 GLU A C 1
ATOM 666 O O . GLU A 1 85 ? 2.769 13.988 -15.383 1.00 95.44 85 GLU A O 1
ATOM 671 N N . ILE A 1 86 ? 4.361 12.498 -14.842 1.00 94.44 86 ILE A N 1
ATOM 672 C CA . ILE A 1 86 ? 4.813 13.206 -13.639 1.00 94.44 86 ILE A CA 1
ATOM 673 C C . ILE A 1 86 ? 5.389 14.572 -14.033 1.00 94.44 86 ILE A C 1
ATOM 675 O O . ILE A 1 86 ? 4.971 15.594 -13.485 1.00 94.44 86 ILE A O 1
ATOM 679 N N . ASP A 1 87 ? 6.302 14.607 -15.004 1.00 92.56 87 ASP A N 1
ATOM 680 C CA . ASP A 1 87 ? 6.932 15.846 -15.462 1.00 92.56 87 ASP A CA 1
ATOM 681 C C . ASP A 1 87 ? 5.896 16.858 -15.972 1.00 92.56 87 ASP A C 1
ATOM 683 O O . ASP A 1 87 ? 6.011 18.040 -15.654 1.00 92.56 87 ASP A O 1
ATOM 687 N N . ASP A 1 88 ? 4.860 16.425 -16.694 1.00 92.56 88 ASP A N 1
ATOM 688 C CA . ASP A 1 88 ? 3.784 17.297 -17.188 1.00 92.56 88 ASP A CA 1
ATOM 689 C C . ASP A 1 88 ? 2.975 17.930 -16.040 1.00 92.56 88 ASP A C 1
ATOM 691 O O . ASP A 1 88 ? 2.828 19.156 -15.968 1.00 92.56 88 ASP A O 1
ATOM 695 N N . ILE A 1 89 ? 2.537 17.117 -15.070 1.00 91.69 89 ILE A N 1
ATOM 696 C CA . ILE A 1 89 ? 1.766 17.587 -13.907 1.00 91.69 89 ILE A CA 1
ATOM 697 C C . ILE A 1 89 ? 2.575 18.605 -13.091 1.00 91.69 89 ILE A C 1
ATOM 699 O O . ILE A 1 89 ? 2.062 19.666 -12.719 1.00 91.69 89 ILE A O 1
ATOM 703 N N . PHE A 1 90 ? 3.844 18.307 -12.805 1.00 85.00 90 PHE A N 1
ATOM 704 C CA . PHE A 1 90 ? 4.667 19.150 -11.935 1.00 85.00 90 PHE A CA 1
ATOM 705 C C . PHE A 1 90 ? 5.292 20.353 -12.655 1.00 85.00 90 PHE A C 1
ATOM 707 O O . PHE A 1 90 ? 5.469 21.402 -12.028 1.00 85.00 90 PHE A O 1
ATOM 714 N N . SER A 1 91 ? 5.542 20.276 -13.965 1.00 74.44 91 SER A N 1
ATOM 715 C CA . SER A 1 91 ? 5.946 21.442 -14.766 1.00 74.44 91 SER A CA 1
ATOM 716 C C . SER A 1 91 ? 4.828 22.489 -14.840 1.00 74.44 91 SER A C 1
ATOM 718 O O . SER A 1 91 ? 5.101 23.690 -14.762 1.00 74.44 91 SER A O 1
ATOM 720 N N . GLY A 1 92 ? 3.562 22.057 -14.891 1.00 62.47 92 GLY A N 1
ATOM 721 C CA . GLY A 1 92 ? 2.403 22.952 -14.806 1.00 62.47 92 GLY A CA 1
ATOM 722 C C . GLY A 1 92 ? 2.294 23.691 -13.464 1.00 62.47 92 GLY A C 1
ATOM 723 O O . GLY A 1 92 ? 1.950 24.873 -13.433 1.00 62.47 92 GLY A O 1
ATOM 724 N N . ILE A 1 93 ? 2.656 23.036 -12.356 1.00 58.69 93 ILE A N 1
ATOM 725 C CA . ILE A 1 93 ? 2.627 23.624 -11.004 1.00 58.69 93 ILE A CA 1
ATOM 726 C C . ILE A 1 93 ? 3.722 24.690 -10.825 1.00 58.69 93 ILE A C 1
ATOM 728 O O . ILE A 1 93 ? 3.457 25.756 -10.267 1.00 58.69 93 ILE A O 1
ATOM 732 N N . LEU A 1 94 ? 4.934 24.450 -11.338 1.00 53.41 94 LEU A N 1
ATOM 733 C CA . LEU A 1 94 ? 6.024 25.438 -11.323 1.00 53.41 94 LEU A CA 1
ATOM 734 C C . LEU A 1 94 ? 5.696 26.676 -12.172 1.00 53.41 94 LEU A C 1
ATOM 736 O O . LEU A 1 94 ? 6.026 27.790 -11.768 1.00 53.41 94 LEU A O 1
ATOM 740 N N . SER A 1 95 ? 4.978 26.514 -13.289 1.00 54.72 95 SER A N 1
ATOM 741 C CA . SER A 1 95 ? 4.484 27.650 -14.081 1.00 54.72 95 SER A CA 1
ATOM 742 C C . SER A 1 95 ? 3.416 28.476 -13.350 1.00 54.72 95 SER A C 1
ATOM 744 O O . SER A 1 95 ? 3.308 29.672 -13.608 1.00 54.72 95 SER A O 1
ATOM 746 N N . PHE A 1 96 ? 2.636 27.869 -12.449 1.00 51.25 96 PHE A N 1
ATOM 747 C CA . PHE A 1 96 ? 1.583 28.552 -11.684 1.00 51.25 96 PHE A CA 1
ATOM 748 C C . PHE A 1 96 ? 2.126 29.339 -10.481 1.00 51.25 96 PHE A C 1
ATOM 750 O O . PHE A 1 96 ? 1.505 30.304 -10.051 1.00 51.25 96 PHE A O 1
ATOM 757 N N . CYS A 1 97 ? 3.281 28.941 -9.936 1.00 51.19 97 CYS A N 1
ATOM 758 C CA . CYS A 1 97 ? 3.905 29.590 -8.777 1.00 51.19 97 CYS A CA 1
ATOM 759 C C . CYS A 1 97 ? 4.875 30.734 -9.152 1.00 51.19 97 CYS A C 1
ATOM 761 O O . CYS A 1 97 ? 5.342 31.449 -8.267 1.00 51.19 97 CYS A O 1
ATOM 763 N N . LEU A 1 98 ? 5.195 30.904 -10.442 1.00 49.28 98 LEU A N 1
ATOM 764 C CA . LEU A 1 98 ? 6.044 31.986 -10.969 1.00 49.28 98 LEU A CA 1
ATOM 765 C C . LEU A 1 98 ? 5.258 33.161 -11.599 1.00 49.28 98 LEU A C 1
ATOM 767 O O . LEU A 1 98 ? 5.878 34.028 -12.215 1.00 49.28 98 LEU A O 1
ATOM 771 N N . CYS A 1 99 ? 3.931 33.207 -11.441 1.00 42.31 99 CYS A N 1
ATOM 772 C CA . CYS A 1 99 ? 3.086 34.364 -11.776 1.00 42.31 99 CYS A CA 1
ATOM 773 C C . CYS A 1 99 ? 2.576 35.069 -10.517 1.00 42.31 99 CYS A C 1
ATOM 775 O O . CYS A 1 99 ? 2.211 34.360 -9.553 1.00 42.31 99 CYS A O 1
#

Secondary structure (DSSP, 8-state):
-HHHHHHHHHHHHHH-TTS--------HHHHHHHHHTTTSS-HHHHHHHHHHHHHHHHHHHHHHHHHHHHHHHH-HHHHHHHHHHHHHHHHHHHHHHT-

Sequence (99 aa):
IIEDRLATFNAENTTSNSEKKTTRRLVFLDSLLAQMNSEQLTLDDIQEEVDTFMFEGHDTTAAAVNFTCYLIGSHPDVQAKLHAEIDDIFSGILSFCLC

Radius of gyration: 21.58 Å; chains: 1; bounding box: 32×40×50 Å